Protein AF-A0A9X9A0K9-F1 (afdb_monomer_lite)

Organism: Bacillus cereus (NCBI:txid1396)

Structure (mmCIF, N/CA/C/O backbone):
data_AF-A0A9X9A0K9-F1
#
_entry.id   AF-A0A9X9A0K9-F1
#
loop_
_atom_site.group_PDB
_atom_site.id
_atom_site.type_symbol
_atom_site.label_atom_id
_atom_site.label_alt_id
_atom_site.label_comp_id
_atom_site.label_asym_id
_atom_site.label_entity_id
_atom_site.label_seq_id
_atom_site.pdbx_PDB_ins_code
_atom_site.Cartn_x
_atom_site.Cartn_y
_atom_site.Cartn_z
_atom_site.occupancy
_atom_site.B_iso_or_equiv
_atom_site.auth_seq_id
_atom_site.auth_comp_id
_atom_site.auth_asym_id
_atom_site.auth_atom_id
_atom_site.pdbx_PDB_model_num
ATOM 1 N N . TYR A 1 1 ? 0.326 27.226 16.358 1.00 47.94 1 TYR A N 1
ATOM 2 C CA . TYR A 1 1 ? 1.187 26.993 15.183 1.00 47.94 1 TYR A CA 1
ATOM 3 C C . TYR A 1 1 ? 2.414 26.223 15.637 1.00 47.94 1 TYR A C 1
ATOM 5 O O . TYR A 1 1 ? 3.249 26.769 16.343 1.00 47.94 1 TYR A O 1
ATOM 13 N N . ASN A 1 2 ? 2.455 24.931 15.322 1.00 61.28 2 ASN A N 1
ATOM 14 C CA . ASN A 1 2 ? 3.471 23.987 15.779 1.00 61.28 2 ASN A CA 1
ATOM 15 C C . ASN A 1 2 ? 4.661 24.010 14.801 1.00 61.28 2 ASN A C 1
ATOM 17 O O . ASN A 1 2 ? 4.473 23.794 13.608 1.00 61.28 2 ASN A O 1
ATOM 21 N N . GLY A 1 3 ? 5.865 24.341 15.285 1.00 78.88 3 GLY A N 1
ATOM 22 C CA . GLY A 1 3 ? 7.072 24.487 14.455 1.00 78.88 3 GLY A CA 1
ATOM 23 C C . GLY A 1 3 ? 7.501 23.197 13.735 1.00 78.88 3 GLY A C 1
ATOM 24 O O . GLY A 1 3 ? 6.967 22.121 13.995 1.00 78.88 3 GLY A O 1
ATOM 25 N N . LYS A 1 4 ? 8.512 23.285 12.854 1.00 81.75 4 LYS A N 1
ATOM 26 C CA . LYS A 1 4 ? 9.011 22.184 11.990 1.00 81.75 4 LYS A CA 1
ATOM 27 C C . LYS A 1 4 ? 9.225 20.846 12.722 1.00 81.75 4 LYS A C 1
ATOM 29 O O . LYS A 1 4 ? 8.975 19.790 12.150 1.00 81.75 4 LYS A O 1
ATOM 34 N N . LEU A 1 5 ? 9.659 20.890 13.984 1.00 79.06 5 LEU A N 1
ATOM 35 C CA . LEU A 1 5 ? 9.857 19.703 14.820 1.00 79.06 5 LEU A CA 1
ATOM 36 C C . LEU A 1 5 ? 8.538 19.026 15.222 1.00 79.06 5 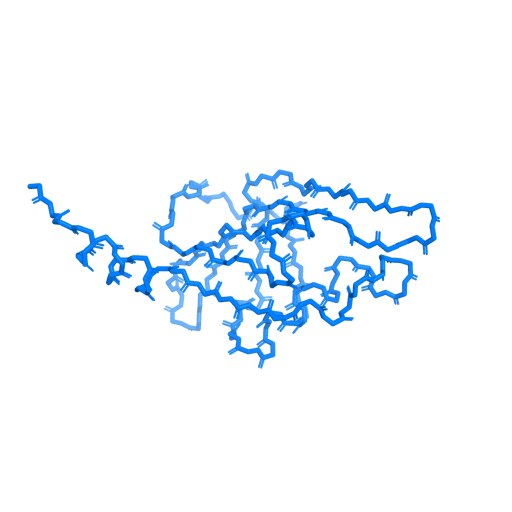LEU A C 1
ATOM 38 O O . LEU A 1 5 ? 8.438 17.807 15.181 1.00 79.06 5 LEU A O 1
ATOM 42 N N . ALA A 1 6 ? 7.515 19.798 15.574 1.00 82.06 6 ALA A N 1
ATOM 43 C CA . ALA A 1 6 ? 6.214 19.249 15.934 1.00 82.06 6 ALA A CA 1
ATOM 44 C C . ALA A 1 6 ? 5.501 18.649 14.711 1.00 82.06 6 ALA A C 1
ATOM 46 O O . ALA A 1 6 ? 4.920 17.577 14.821 1.00 82.06 6 ALA A O 1
ATOM 47 N N . TRP A 1 7 ? 5.647 19.256 13.525 1.00 76.50 7 TRP A N 1
ATOM 48 C CA . TRP A 1 7 ? 5.217 18.623 12.270 1.00 76.50 7 TRP A CA 1
ATOM 49 C C . TRP A 1 7 ? 5.933 17.287 12.017 1.00 76.50 7 TRP A C 1
ATOM 51 O O . TRP A 1 7 ? 5.301 16.318 11.610 1.00 76.50 7 TRP A O 1
ATOM 61 N N . PHE A 1 8 ? 7.236 17.204 12.302 1.00 75.62 8 PHE A N 1
ATOM 62 C CA . PHE A 1 8 ? 7.997 15.962 12.149 1.00 75.62 8 PHE A CA 1
ATOM 63 C C . PHE A 1 8 ? 7.542 14.862 13.124 1.00 75.62 8 PHE A C 1
ATOM 65 O O . PHE A 1 8 ? 7.426 13.707 12.724 1.00 75.62 8 PHE A O 1
ATOM 72 N N . ILE A 1 9 ? 7.240 15.212 14.379 1.00 75.44 9 ILE A N 1
ATOM 73 C CA . ILE A 1 9 ? 6.716 14.268 15.381 1.00 75.44 9 ILE A CA 1
ATOM 74 C C . ILE A 1 9 ? 5.324 13.758 14.983 1.00 75.44 9 ILE A C 1
ATOM 76 O O . ILE A 1 9 ? 5.090 12.551 15.017 1.00 75.44 9 ILE A O 1
ATOM 80 N N . GLU A 1 10 ? 4.423 14.645 14.553 1.00 78.75 10 GLU A N 1
ATOM 81 C CA . GLU A 1 10 ? 3.097 14.261 14.045 1.00 78.75 10 GLU A CA 1
ATOM 82 C C . GLU A 1 10 ? 3.217 13.351 12.816 1.00 78.75 10 GLU A C 1
ATOM 84 O O . GLU A 1 10 ? 2.597 12.289 12.756 1.00 78.75 10 GLU A O 1
ATOM 89 N N . LYS A 1 11 ? 4.106 13.695 11.877 1.00 76.69 11 LYS A N 1
ATOM 90 C CA . LYS A 1 11 ? 4.403 12.853 10.717 1.00 76.69 11 LYS A CA 1
ATOM 91 C C . LYS A 1 11 ? 4.861 11.456 11.142 1.00 76.69 11 LYS A C 1
ATOM 93 O O . LYS A 1 11 ? 4.318 10.469 10.667 1.00 76.69 11 LYS A O 1
ATOM 98 N N . LEU A 1 12 ? 5.809 11.347 12.074 1.00 75.62 12 LEU A N 1
ATOM 99 C CA . LEU A 1 12 ? 6.281 10.052 12.582 1.00 75.62 12 LEU A CA 1
ATOM 100 C C . LEU A 1 12 ? 5.193 9.246 13.297 1.00 75.62 12 LEU A C 1
ATOM 102 O O . LEU A 1 12 ? 5.240 8.016 13.305 1.00 75.62 12 LEU A O 1
ATOM 106 N N . LYS A 1 13 ? 4.215 9.904 13.918 1.00 81.50 13 LYS A N 1
ATOM 107 C CA . LYS A 1 13 ? 3.125 9.221 14.613 1.00 81.50 13 LYS A CA 1
ATOM 108 C C . LYS A 1 13 ? 2.206 8.496 13.627 1.00 81.50 13 LYS A C 1
ATOM 110 O O . LYS A 1 13 ? 1.893 7.326 13.866 1.00 81.50 13 LYS A O 1
ATOM 115 N N . HIS A 1 14 ? 1.888 9.144 12.507 1.00 86.38 14 HIS A N 1
ATOM 116 C CA . HIS A 1 14 ? 0.867 8.705 11.550 1.00 86.38 14 HIS A CA 1
ATOM 117 C C . HIS A 1 14 ? 1.421 8.075 10.258 1.00 86.38 14 HIS A C 1
ATOM 119 O O . HIS A 1 14 ? 0.715 7.307 9.609 1.00 86.38 14 HIS A O 1
ATOM 125 N N . GLU A 1 15 ? 2.681 8.338 9.897 1.00 91.81 15 GLU A N 1
ATOM 126 C CA . GLU A 1 15 ? 3.318 7.838 8.672 1.00 91.81 15 GLU A CA 1
ATOM 127 C C . GLU A 1 15 ? 4.266 6.664 8.952 1.00 91.81 15 GLU A C 1
ATOM 129 O O . GLU A 1 15 ? 5.015 6.643 9.935 1.00 91.81 15 GLU A O 1
ATOM 134 N N . ARG A 1 16 ? 4.254 5.666 8.072 1.00 92.25 16 ARG A N 1
ATOM 135 C CA . ARG A 1 16 ? 5.199 4.546 8.054 1.00 92.25 16 ARG A CA 1
ATOM 136 C C . ARG A 1 16 ? 5.812 4.406 6.665 1.00 92.25 16 ARG A C 1
ATOM 138 O O . ARG A 1 16 ? 5.190 4.766 5.669 1.00 92.25 16 ARG A O 1
ATOM 145 N N . SER A 1 17 ? 7.018 3.841 6.616 1.00 94.62 17 SER A N 1
ATOM 146 C CA . SER A 1 17 ? 7.734 3.573 5.364 1.00 94.62 17 SER A CA 1
ATOM 147 C C . SER A 1 17 ? 8.168 2.112 5.265 1.00 94.62 17 SER A C 1
ATOM 149 O O . SER A 1 17 ? 8.679 1.528 6.236 1.00 94.62 17 SER A O 1
ATOM 151 N N . VAL A 1 18 ? 7.958 1.511 4.095 1.00 96.56 18 VAL A N 1
ATOM 152 C CA . VAL A 1 18 ? 8.249 0.100 3.797 1.00 96.56 18 VAL A CA 1
ATOM 153 C C . VAL A 1 18 ? 8.961 0.009 2.452 1.00 96.56 18 VAL A C 1
ATOM 155 O O . VAL A 1 18 ? 8.537 0.636 1.493 1.00 96.56 18 VAL A O 1
ATOM 158 N N . LYS A 1 19 ? 10.016 -0.802 2.350 1.00 97.06 19 LYS A N 1
ATOM 159 C CA . LYS A 1 19 ? 10.665 -1.064 1.059 1.00 97.06 19 LYS A CA 1
ATOM 160 C C . LYS A 1 19 ? 9.754 -1.887 0.156 1.00 97.06 19 LYS A C 1
ATOM 162 O O . LYS A 1 19 ? 9.308 -2.949 0.583 1.00 97.06 19 LYS A O 1
ATOM 167 N N . LEU A 1 20 ? 9.584 -1.454 -1.090 1.00 97.19 20 LEU A N 1
ATOM 168 C CA . LEU A 1 20 ? 8.927 -2.245 -2.130 1.00 97.19 20 LEU A CA 1
ATOM 169 C C . LEU A 1 20 ? 9.892 -3.320 -2.657 1.00 97.19 20 LEU A C 1
ATOM 171 O O . LEU A 1 20 ? 10.824 -3.012 -3.403 1.00 97.19 20 LEU A O 1
ATOM 175 N N . LYS A 1 21 ? 9.694 -4.578 -2.261 1.00 97.25 21 LYS A N 1
ATOM 176 C CA . LYS A 1 21 ? 10.472 -5.730 -2.745 1.00 97.25 21 LYS A CA 1
ATOM 177 C C . LYS A 1 21 ? 9.803 -6.372 -3.950 1.00 97.25 21 LYS A C 1
ATOM 179 O O . LYS A 1 21 ? 10.486 -6.693 -4.920 1.00 97.25 21 LYS A O 1
ATOM 184 N N . HIS A 1 22 ? 8.482 -6.503 -3.916 1.00 97.50 22 HIS A N 1
ATOM 185 C CA . HIS A 1 22 ? 7.669 -6.987 -5.024 1.00 97.50 22 HIS A CA 1
ATOM 186 C C . HIS A 1 22 ? 7.399 -5.858 -6.023 1.00 97.50 22 HIS A C 1
ATOM 188 O O . HIS A 1 22 ? 6.284 -5.383 -6.204 1.00 97.50 22 HIS A O 1
ATOM 194 N N . ASN A 1 23 ? 8.463 -5.387 -6.673 1.00 97.06 23 ASN A N 1
ATOM 195 C CA . ASN A 1 23 ? 8.431 -4.206 -7.536 1.00 97.06 23 ASN A CA 1
ATOM 196 C C . ASN A 1 23 ? 8.024 -4.487 -8.993 1.00 97.06 23 ASN A C 1
ATOM 198 O O . ASN A 1 23 ? 8.165 -3.602 -9.837 1.00 97.06 23 ASN A O 1
ATOM 202 N N . ASN A 1 24 ? 7.558 -5.697 -9.312 1.00 98.00 24 ASN A N 1
ATOM 203 C CA . ASN A 1 24 ? 7.144 -6.067 -10.662 1.00 98.00 24 ASN A CA 1
ATOM 204 C C . ASN A 1 24 ? 5.740 -6.679 -10.657 1.00 98.00 24 ASN A C 1
ATOM 206 O O . ASN A 1 24 ? 5.525 -7.755 -10.095 1.00 98.00 24 ASN A O 1
ATOM 210 N N . ILE A 1 25 ? 4.806 -6.005 -11.331 1.00 97.31 25 ILE A N 1
ATOM 211 C CA . ILE A 1 25 ? 3.384 -6.354 -11.305 1.00 97.31 25 ILE A CA 1
ATOM 212 C C . ILE A 1 25 ? 3.094 -7.709 -11.955 1.00 97.31 25 ILE A C 1
ATOM 214 O O . ILE A 1 25 ? 2.224 -8.437 -11.492 1.00 97.31 25 ILE A O 1
ATOM 218 N N . TYR A 1 26 ? 3.852 -8.103 -12.979 1.00 97.00 26 TYR A N 1
ATOM 219 C CA . TYR A 1 26 ? 3.634 -9.381 -13.660 1.00 97.00 26 TYR A CA 1
ATOM 220 C C . TYR A 1 26 ? 4.102 -10.586 -12.842 1.00 97.00 26 TYR A C 1
ATOM 222 O O . TYR A 1 26 ? 3.708 -11.710 -13.137 1.00 97.00 26 TYR A O 1
ATOM 230 N N . LYS A 1 27 ? 4.968 -10.369 -11.844 1.00 97.25 27 LYS A N 1
ATOM 231 C CA . LYS A 1 27 ? 5.503 -11.443 -10.996 1.00 97.25 27 LYS A CA 1
ATOM 232 C C . LYS A 1 27 ? 4.690 -11.648 -9.728 1.00 97.25 27 LYS A C 1
ATOM 234 O O . LYS A 1 27 ? 4.507 -12.787 -9.319 1.00 97.25 27 LYS A O 1
ATOM 239 N N . SER A 1 28 ? 4.254 -10.556 -9.107 1.00 95.38 28 SER A N 1
ATOM 240 C CA . SER A 1 28 ? 3.676 -10.588 -7.758 1.00 95.38 28 SER A CA 1
ATOM 241 C C . SER A 1 28 ? 2.283 -9.970 -7.670 1.00 95.38 28 SER A C 1
ATOM 243 O O . SER A 1 28 ? 1.689 -9.974 -6.597 1.00 95.38 28 SER A O 1
ATOM 245 N N . GLY A 1 29 ? 1.762 -9.409 -8.766 1.00 94.31 29 GLY A N 1
ATOM 246 C CA . GLY A 1 29 ? 0.499 -8.682 -8.739 1.00 94.31 29 GLY A CA 1
ATOM 247 C C . GLY A 1 29 ? 0.520 -7.496 -7.769 1.00 94.31 29 GLY A C 1
ATOM 248 O O . GLY A 1 29 ? 1.568 -7.073 -7.276 1.00 94.31 29 GLY A O 1
ATOM 249 N N . VAL A 1 30 ? -0.660 -6.926 -7.523 1.00 92.25 30 VAL A N 1
ATOM 250 C CA . VAL A 1 30 ? -0.833 -5.895 -6.486 1.00 92.25 30 VAL A CA 1
ATOM 251 C C . VAL A 1 30 ? -0.726 -6.488 -5.080 1.00 92.25 30 VAL A C 1
ATOM 253 O O . VAL A 1 30 ? -0.359 -5.786 -4.146 1.00 92.25 30 VAL A O 1
ATOM 256 N N . GLU A 1 31 ? -0.985 -7.788 -4.935 1.00 92.44 31 GLU A N 1
ATOM 257 C CA . GLU A 1 31 ? -0.897 -8.525 -3.674 1.00 92.44 31 GLU A CA 1
ATOM 258 C C . GLU A 1 31 ? 0.499 -8.432 -3.051 1.00 92.44 31 GLU A C 1
ATOM 260 O O . GLU A 1 31 ? 0.621 -8.101 -1.874 1.00 92.44 31 GLU A O 1
ATOM 265 N N . GLY A 1 32 ? 1.561 -8.568 -3.855 1.00 94.88 32 GLY A N 1
ATOM 266 C CA . GLY A 1 32 ? 2.938 -8.432 -3.373 1.00 94.88 32 GLY A CA 1
ATOM 267 C C . GLY A 1 32 ? 3.242 -7.086 -2.695 1.00 94.88 32 GLY A C 1
ATOM 268 O O . GLY A 1 32 ? 4.104 -7.023 -1.813 1.00 94.88 32 GLY A O 1
ATOM 269 N N . ILE A 1 33 ? 2.518 -6.017 -3.053 1.00 95.06 33 ILE A N 1
ATOM 270 C CA . ILE A 1 33 ? 2.616 -4.708 -2.387 1.00 95.06 33 ILE A CA 1
ATOM 271 C C . ILE A 1 33 ? 2.072 -4.812 -0.958 1.00 95.06 33 ILE A C 1
ATOM 273 O O . ILE A 1 33 ? 2.727 -4.370 -0.011 1.00 95.06 33 ILE A O 1
ATOM 277 N N . PHE A 1 34 ? 0.890 -5.407 -0.790 1.00 94.50 34 PHE A N 1
ATOM 278 C CA . PHE A 1 34 ? 0.276 -5.603 0.522 1.00 94.50 34 PHE A CA 1
ATOM 279 C C . PHE A 1 34 ? 1.076 -6.590 1.375 1.00 94.50 34 PHE A C 1
ATOM 281 O O . PHE A 1 34 ? 1.243 -6.339 2.566 1.00 94.50 34 PHE A O 1
ATOM 288 N N . GLU A 1 35 ? 1.658 -7.637 0.786 1.00 94.88 35 GLU A N 1
ATOM 289 C CA . GLU A 1 35 ? 2.560 -8.562 1.485 1.00 94.88 35 GLU A CA 1
ATOM 290 C C . GLU A 1 35 ? 3.783 -7.851 2.079 1.00 94.88 35 GLU A C 1
ATOM 292 O O . GLU A 1 35 ? 4.135 -8.068 3.245 1.00 94.88 35 GLU A O 1
ATOM 297 N N . ASP A 1 36 ? 4.431 -6.980 1.298 1.00 96.19 36 ASP A N 1
ATOM 298 C CA . ASP A 1 36 ? 5.598 -6.222 1.752 1.00 96.19 36 ASP A CA 1
ATOM 299 C C . ASP A 1 36 ? 5.257 -5.335 2.952 1.00 96.19 36 ASP A C 1
ATOM 301 O O . ASP A 1 36 ? 6.033 -5.253 3.914 1.00 96.19 36 ASP A O 1
ATOM 305 N N . ILE A 1 37 ? 4.079 -4.706 2.917 1.00 95.25 37 ILE A N 1
ATOM 306 C CA . ILE A 1 37 ? 3.558 -3.890 4.015 1.00 95.25 37 ILE A CA 1
ATOM 307 C C . ILE A 1 37 ? 3.246 -4.768 5.223 1.00 95.25 37 ILE A C 1
ATOM 309 O O . ILE A 1 37 ? 3.798 -4.520 6.297 1.00 95.25 37 ILE A O 1
ATOM 313 N N . ASN A 1 38 ? 2.431 -5.809 5.044 1.00 93.50 38 ASN A N 1
ATOM 314 C CA . ASN A 1 38 ? 1.937 -6.688 6.102 1.00 93.50 38 ASN A CA 1
ATOM 315 C C . ASN A 1 38 ? 3.084 -7.360 6.875 1.00 93.50 38 ASN A C 1
ATOM 317 O O . ASN A 1 38 ? 3.042 -7.488 8.098 1.00 93.50 38 ASN A O 1
ATOM 321 N N . LYS A 1 39 ? 4.181 -7.699 6.182 1.00 93.38 39 LYS A N 1
ATOM 322 C CA . LYS A 1 39 ? 5.391 -8.270 6.791 1.00 93.38 39 LYS A CA 1
ATOM 323 C C . LYS A 1 39 ? 6.063 -7.347 7.811 1.00 93.38 39 LYS A C 1
ATOM 325 O O . LYS A 1 39 ? 6.729 -7.836 8.724 1.00 93.38 39 LYS A O 1
ATOM 330 N N . LYS A 1 40 ? 5.954 -6.026 7.644 1.00 92.94 40 LYS A N 1
ATOM 331 C CA . LYS A 1 40 ? 6.551 -5.034 8.555 1.00 92.94 40 LYS A CA 1
ATOM 332 C C . LYS A 1 40 ? 5.520 -4.408 9.496 1.00 92.94 40 LYS A C 1
ATOM 334 O O . LYS A 1 40 ? 5.851 -4.109 10.641 1.00 92.94 40 LYS A O 1
ATOM 339 N N . TYR A 1 41 ? 4.299 -4.209 9.015 1.00 89.81 41 TYR A N 1
ATOM 340 C CA . TYR A 1 41 ? 3.185 -3.599 9.726 1.00 89.81 41 TYR A CA 1
ATOM 341 C C . TYR A 1 41 ? 1.935 -4.446 9.487 1.00 89.81 41 TYR A C 1
ATOM 343 O O . TYR A 1 41 ? 1.340 -4.318 8.418 1.00 89.81 41 TYR A O 1
ATOM 351 N N . PRO A 1 42 ? 1.546 -5.296 10.455 1.00 90.12 42 PRO A N 1
ATOM 352 C CA . PRO A 1 42 ? 0.394 -6.173 10.307 1.00 90.12 42 PRO A CA 1
ATOM 353 C C . PRO A 1 42 ? -0.861 -5.392 9.916 1.00 90.12 42 PRO A C 1
ATOM 355 O O . PRO A 1 42 ? -1.271 -4.472 10.628 1.00 90.12 42 PRO A O 1
ATOM 358 N N . LEU A 1 43 ? -1.439 -5.756 8.776 1.00 92.31 43 LEU A N 1
ATOM 359 C CA . LEU A 1 43 ? -2.681 -5.199 8.263 1.00 92.31 43 LEU A CA 1
ATOM 360 C C . LEU A 1 43 ? -3.880 -6.020 8.776 1.00 92.31 43 LEU A C 1
ATOM 362 O O . LEU A 1 43 ? -3.733 -7.190 9.143 1.00 92.31 43 LEU A O 1
ATOM 366 N N . PRO A 1 44 ? -5.085 -5.430 8.812 1.00 92.31 44 PRO A N 1
ATOM 367 C CA . PRO A 1 44 ? -6.331 -6.160 8.989 1.00 92.31 44 PRO A CA 1
ATOM 368 C C . PRO A 1 44 ? -6.458 -7.334 8.016 1.00 92.31 44 PRO A C 1
ATOM 370 O O . PRO A 1 44 ? -6.132 -7.203 6.841 1.00 92.31 44 PRO A O 1
ATOM 373 N N . LYS A 1 45 ? -7.028 -8.451 8.488 1.00 89.00 45 LYS A N 1
ATOM 374 C CA . LYS A 1 45 ? -7.302 -9.638 7.650 1.00 89.00 45 LYS A CA 1
ATOM 375 C C . LYS A 1 45 ? -8.221 -9.346 6.462 1.00 89.00 45 LYS A C 1
ATOM 377 O O . LYS A 1 45 ? -8.199 -10.055 5.470 1.00 89.00 45 LYS A O 1
ATOM 382 N N . LYS A 1 46 ? -9.089 -8.345 6.602 1.00 91.62 46 LYS A N 1
ATOM 383 C CA . LYS A 1 46 ? -9.971 -7.869 5.540 1.00 91.62 46 LYS A CA 1
ATOM 384 C C . LYS A 1 46 ? -9.755 -6.380 5.371 1.00 91.62 46 LYS A C 1
ATOM 386 O O . LYS A 1 46 ? -9.937 -5.628 6.334 1.00 91.62 46 LYS A O 1
ATOM 391 N N . LEU A 1 47 ? -9.392 -5.984 4.160 1.00 93.62 47 LEU A N 1
ATOM 392 C CA . LEU A 1 47 ? -9.336 -4.593 3.745 1.00 93.62 47 LEU A CA 1
ATOM 393 C C . LEU A 1 47 ? -10.404 -4.346 2.686 1.00 93.62 47 LEU A C 1
ATOM 395 O O . LEU A 1 47 ? -10.809 -5.254 1.978 1.00 93.62 47 LEU A O 1
ATOM 399 N N . TYR A 1 48 ? -10.863 -3.113 2.581 1.00 93.44 48 TYR A N 1
ATOM 400 C CA . TYR A 1 48 ? -11.828 -2.685 1.584 1.00 93.44 48 TYR A CA 1
ATOM 401 C C . TYR A 1 48 ? -11.293 -1.429 0.914 1.00 93.44 48 TYR A C 1
ATOM 403 O O . TYR A 1 48 ? -10.735 -0.553 1.583 1.00 93.44 48 TYR A O 1
ATOM 411 N N . MET A 1 49 ? -11.463 -1.339 -0.401 1.00 92.94 49 MET A N 1
ATOM 412 C CA . MET A 1 49 ? -11.125 -0.144 -1.165 1.00 92.94 49 MET A CA 1
ATOM 413 C C . MET A 1 49 ? -12.062 1.004 -0.767 1.00 92.94 49 MET A C 1
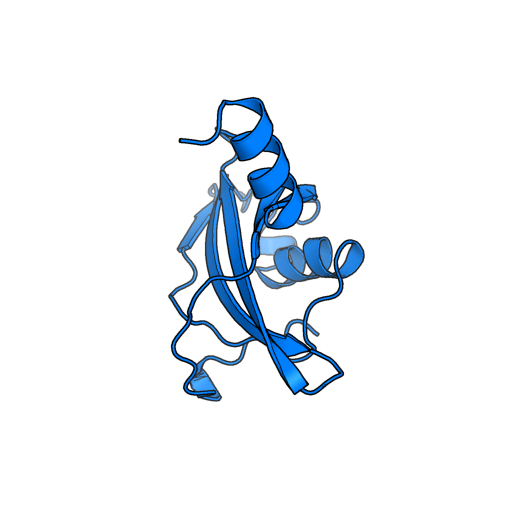ATOM 415 O O . MET A 1 49 ? -13.280 0.898 -0.901 1.00 92.94 49 MET A O 1
ATOM 419 N N . ALA A 1 50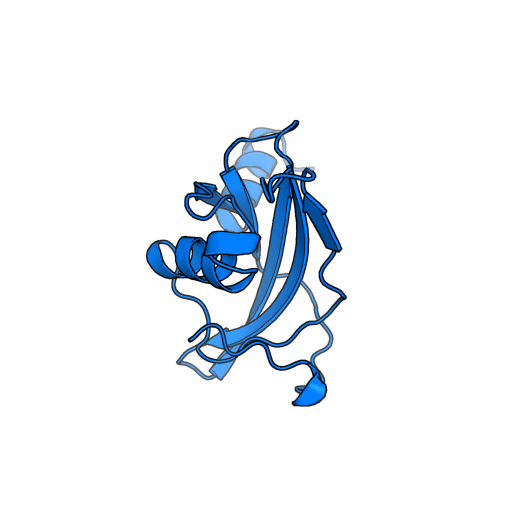 ? -11.512 2.114 -0.273 1.00 93.00 50 ALA A N 1
ATOM 420 C CA . ALA A 1 50 ? -12.254 3.371 -0.140 1.00 93.00 50 ALA A CA 1
ATOM 421 C C . ALA A 1 50 ? -12.252 4.158 -1.457 1.00 93.00 50 ALA A C 1
ATOM 423 O O . ALA A 1 50 ? -13.214 4.860 -1.763 1.00 93.00 50 ALA A O 1
ATOM 424 N N . THR A 1 51 ? -11.173 4.028 -2.229 1.00 90.25 51 THR A N 1
ATOM 425 C CA . THR A 1 51 ? -10.992 4.627 -3.554 1.00 90.25 51 THR A CA 1
ATOM 426 C C . THR A 1 51 ? -10.445 3.589 -4.525 1.00 90.25 51 THR A C 1
ATOM 428 O O . THR A 1 51 ? -10.057 2.495 -4.119 1.00 90.25 51 THR A O 1
ATOM 431 N N . ASP A 1 52 ? -10.357 3.957 -5.799 1.00 91.44 52 ASP A N 1
ATOM 432 C CA . ASP A 1 52 ? -9.699 3.137 -6.812 1.00 91.44 52 ASP A CA 1
ATOM 433 C C . ASP A 1 52 ? -8.210 2.899 -6.488 1.00 91.44 52 ASP A C 1
ATOM 435 O O . ASP A 1 52 ? -7.609 3.560 -5.630 1.00 91.44 52 ASP A O 1
ATOM 439 N N . PHE A 1 53 ? -7.623 1.919 -7.178 1.00 93.25 53 PHE A N 1
ATOM 440 C CA . PHE A 1 53 ? -6.195 1.627 -7.128 1.00 93.25 53 PHE A CA 1
ATOM 441 C C . PHE A 1 53 ? -5.527 2.162 -8.393 1.00 93.25 53 PHE A C 1
ATOM 443 O O . PHE A 1 53 ? -5.606 1.549 -9.461 1.00 93.25 53 PHE A O 1
ATOM 450 N N . ASP A 1 54 ? -4.821 3.280 -8.264 1.00 96.44 54 ASP A N 1
ATOM 451 C CA . ASP A 1 54 ? -4.047 3.843 -9.361 1.00 96.44 54 ASP A CA 1
ATOM 452 C C . ASP A 1 54 ? -2.680 3.161 -9.422 1.00 96.44 54 ASP A C 1
ATOM 454 O O . ASP A 1 54 ? -1.917 3.188 -8.458 1.00 96.44 54 ASP A O 1
ATOM 458 N N . LEU A 1 55 ? -2.335 2.562 -10.566 1.00 97.25 55 LEU A N 1
ATOM 459 C CA . LEU A 1 55 ? -1.061 1.869 -10.771 1.00 97.25 55 LEU A CA 1
ATOM 460 C C . LEU A 1 55 ? -0.387 2.323 -12.065 1.00 97.25 55 LEU A C 1
ATOM 462 O O . LEU A 1 55 ? -0.957 2.243 -13.149 1.00 97.25 55 LEU A O 1
ATOM 466 N N . THR A 1 56 ? 0.877 2.729 -11.968 1.00 98.12 56 THR A N 1
ATOM 467 C CA . THR A 1 56 ? 1.728 3.039 -13.123 1.00 98.12 56 THR A CA 1
ATOM 468 C C . THR A 1 56 ? 2.960 2.142 -13.133 1.00 98.12 56 THR A C 1
ATOM 470 O O . THR A 1 56 ? 3.734 2.095 -12.171 1.00 98.12 56 THR A O 1
ATOM 473 N N . PHE A 1 57 ? 3.203 1.477 -14.258 1.00 98.38 57 PHE A N 1
ATOM 474 C CA . PHE A 1 57 ? 4.323 0.560 -14.444 1.00 98.38 57 PHE A CA 1
ATOM 475 C C . PHE A 1 57 ? 4.908 0.680 -15.855 1.00 98.38 57 PHE A C 1
ATOM 477 O O . PHE A 1 57 ? 4.264 1.171 -16.782 1.00 98.38 57 PHE A O 1
ATOM 484 N N . HIS A 1 58 ? 6.165 0.276 -16.005 1.00 98.38 58 HIS A N 1
ATOM 485 C CA . HIS A 1 58 ? 6.818 0.163 -17.306 1.00 98.38 58 HIS A CA 1
ATOM 486 C C . HIS A 1 58 ? 6.323 -1.070 -18.066 1.00 98.38 58 HIS A C 1
ATOM 488 O O . HIS A 1 58 ? 5.746 -1.981 -17.484 1.00 98.38 58 HIS A O 1
ATOM 494 N N . SER A 1 59 ? 6.591 -1.139 -19.371 1.00 98.06 59 SER A N 1
ATOM 495 C CA . SER A 1 59 ? 6.177 -2.273 -20.210 1.00 98.06 59 SER A CA 1
ATOM 496 C C . SER A 1 59 ? 6.709 -3.627 -19.728 1.00 98.06 59 SER A C 1
ATOM 498 O O . SER A 1 59 ? 6.062 -4.643 -19.962 1.00 98.06 59 SER A O 1
ATOM 500 N N . ASP A 1 60 ? 7.845 -3.642 -19.025 1.00 98.06 60 ASP A N 1
ATOM 501 C CA . ASP A 1 60 ? 8.456 -4.826 -18.407 1.00 98.06 60 ASP A CA 1
ATOM 502 C C . ASP A 1 60 ? 7.812 -5.239 -17.065 1.00 98.06 60 ASP A C 1
ATOM 504 O O . ASP A 1 60 ? 8.242 -6.206 -16.432 1.00 98.06 60 ASP A O 1
ATOM 508 N N . GLY A 1 61 ? 6.787 -4.510 -16.619 1.00 98.00 61 GLY A N 1
ATOM 509 C CA . GLY A 1 61 ? 6.064 -4.747 -15.374 1.00 98.00 61 GLY A CA 1
ATOM 510 C C . GLY A 1 61 ? 6.650 -4.027 -14.162 1.00 98.00 61 GLY A C 1
ATOM 511 O O . GLY A 1 61 ? 6.069 -4.105 -13.082 1.00 98.00 61 GLY A O 1
ATOM 512 N N . THR A 1 62 ? 7.778 -3.323 -14.293 1.00 98.31 62 THR A N 1
ATOM 513 C CA . THR A 1 62 ? 8.392 -2.604 -13.171 1.00 98.31 62 THR A CA 1
ATOM 514 C C . THR A 1 62 ? 7.476 -1.481 -12.695 1.00 98.31 62 THR A C 1
ATOM 516 O O . THR A 1 62 ? 7.189 -0.539 -13.436 1.00 98.31 62 THR A O 1
ATOM 519 N N . ILE A 1 63 ? 7.046 -1.559 -11.439 1.00 98.44 63 ILE A N 1
ATOM 520 C CA . ILE A 1 63 ? 6.181 -0.578 -10.788 1.00 98.44 63 ILE A CA 1
ATOM 521 C C . ILE A 1 63 ? 6.952 0.735 -10.619 1.00 98.44 63 ILE A C 1
ATOM 523 O O . ILE A 1 63 ? 8.101 0.763 -10.174 1.00 98.44 63 ILE A O 1
ATOM 527 N N . THR A 1 64 ? 6.310 1.844 -10.980 1.00 98.38 64 THR A N 1
ATOM 528 C CA . THR A 1 64 ? 6.905 3.190 -10.914 1.00 98.38 64 THR A CA 1
ATOM 529 C C . THR A 1 64 ? 6.155 4.113 -9.968 1.00 98.38 64 THR A C 1
ATOM 531 O O . THR A 1 64 ? 6.780 4.958 -9.323 1.00 98.38 64 THR A O 1
ATOM 534 N N . ALA A 1 65 ? 4.839 3.942 -9.859 1.00 98.44 65 ALA A N 1
ATOM 535 C CA . ALA A 1 65 ? 4.011 4.631 -8.890 1.00 98.44 65 ALA A CA 1
ATOM 536 C C . ALA A 1 65 ? 2.724 3.846 -8.627 1.00 98.44 65 ALA A C 1
ATOM 538 O O . ALA A 1 65 ? 2.245 3.140 -9.515 1.00 98.44 65 ALA A O 1
ATOM 539 N N . PHE A 1 66 ? 2.171 4.008 -7.433 1.00 97.88 66 PHE A N 1
ATOM 540 C CA . PHE A 1 66 ? 0.791 3.647 -7.135 1.00 97.88 66 PHE A CA 1
ATOM 541 C C . PHE A 1 66 ? 0.231 4.521 -6.015 1.00 97.88 66 PHE A C 1
ATOM 543 O O . PHE A 1 66 ? 1.001 5.091 -5.236 1.00 97.88 66 PHE A O 1
ATOM 550 N N . ASP A 1 67 ? -1.091 4.611 -5.944 1.00 96.88 67 ASP A N 1
ATOM 551 C CA . ASP A 1 67 ? -1.831 5.279 -4.875 1.00 96.88 67 ASP A CA 1
ATOM 552 C C . ASP A 1 67 ? -3.156 4.547 -4.638 1.00 96.88 67 ASP A C 1
ATOM 554 O O . ASP A 1 67 ? -3.832 4.144 -5.586 1.00 96.88 67 ASP A O 1
ATOM 558 N N . THR A 1 68 ? -3.496 4.309 -3.375 1.00 95.19 68 THR A N 1
ATOM 559 C CA . THR A 1 68 ? -4.783 3.726 -2.996 1.00 95.19 68 THR A CA 1
ATOM 560 C C . THR A 1 68 ? -5.135 4.085 -1.560 1.00 95.19 68 THR A C 1
ATOM 562 O O . THR A 1 68 ? -4.257 4.258 -0.706 1.00 95.19 68 THR A O 1
ATOM 565 N N . PHE A 1 69 ? -6.432 4.153 -1.273 1.00 95.12 69 PHE A N 1
ATOM 566 C CA . PHE A 1 69 ? -6.954 4.324 0.071 1.00 95.12 69 PHE A CA 1
ATOM 567 C C . PHE A 1 69 ? -7.798 3.113 0.462 1.00 95.12 69 PHE A C 1
ATOM 569 O O . PHE A 1 69 ? -8.784 2.788 -0.200 1.00 95.12 69 PHE A O 1
ATOM 576 N N . VAL A 1 70 ? -7.413 2.452 1.553 1.00 94.69 70 VAL A N 1
ATOM 577 C CA . VAL A 1 70 ? -8.069 1.236 2.051 1.00 94.69 70 VAL A CA 1
ATOM 578 C C . VAL A 1 70 ? -8.410 1.348 3.530 1.00 94.69 70 VAL A C 1
ATOM 580 O O . VAL A 1 70 ? -7.775 2.094 4.280 1.00 94.69 70 VAL A O 1
ATOM 583 N N . TYR A 1 71 ? -9.400 0.582 3.972 1.00 94.94 71 TYR A N 1
ATOM 584 C CA . TYR A 1 71 ? -9.804 0.514 5.374 1.00 94.94 71 TYR A CA 1
ATOM 585 C C . TYR A 1 71 ? -10.159 -0.908 5.793 1.00 94.94 71 TYR A C 1
ATOM 587 O O . TYR A 1 71 ? -10.498 -1.750 4.969 1.00 94.94 71 TYR A O 1
ATOM 595 N N . GLY A 1 72 ? -10.086 -1.188 7.087 1.00 93.81 72 GLY A N 1
ATOM 596 C CA . GLY A 1 72 ? -10.454 -2.484 7.641 1.00 93.81 72 GLY A CA 1
ATOM 597 C C . GLY A 1 72 ? -10.626 -2.428 9.148 1.00 93.81 72 GLY A C 1
ATOM 598 O O . GLY A 1 72 ? -10.424 -1.392 9.780 1.00 93.81 72 GLY A O 1
ATOM 599 N N . LYS A 1 73 ? -10.997 -3.566 9.736 1.00 93.50 73 LYS A N 1
ATOM 600 C CA . LYS A 1 73 ? -11.111 -3.710 11.191 1.00 93.50 73 LYS A CA 1
ATOM 601 C C . LYS A 1 73 ? -9.932 -4.499 11.729 1.00 93.50 73 LYS A C 1
ATOM 603 O 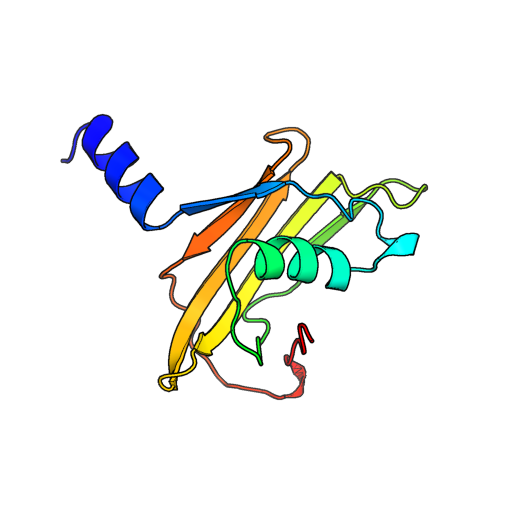O . LYS A 1 73 ? -9.659 -5.605 11.261 1.00 93.50 73 LYS A O 1
ATOM 608 N N . ASN A 1 74 ? -9.250 -3.943 12.721 1.00 90.56 74 ASN A N 1
ATOM 609 C CA . ASN A 1 74 ? -8.195 -4.656 13.426 1.00 90.56 74 ASN A CA 1
ATOM 610 C C . ASN A 1 74 ? -8.768 -5.797 14.295 1.00 90.56 74 ASN A C 1
ATOM 612 O O . ASN A 1 74 ? -9.977 -6.040 14.322 1.00 90.56 74 ASN A O 1
ATOM 616 N N . VAL A 1 75 ? -7.894 -6.514 15.008 1.00 89.00 75 VAL A N 1
ATOM 617 C CA . VAL A 1 75 ? -8.281 -7.671 15.840 1.00 89.00 75 VAL A CA 1
ATOM 618 C C . VAL A 1 75 ? -9.285 -7.330 16.946 1.00 89.00 75 VAL A C 1
ATOM 620 O O . VAL A 1 75 ? -10.070 -8.192 17.328 1.00 89.00 75 VAL A O 1
ATOM 623 N N . ASP A 1 76 ? -9.308 -6.076 17.400 1.00 92.19 76 ASP A N 1
ATOM 624 C CA . ASP A 1 76 ? -10.237 -5.572 18.416 1.00 92.19 76 ASP A CA 1
ATOM 625 C C . ASP A 1 76 ? -11.549 -5.048 17.800 1.00 92.19 76 ASP A C 1
ATOM 627 O O . ASP A 1 76 ? -12.401 -4.493 18.493 1.00 92.19 76 ASP A O 1
ATOM 631 N N . GLY A 1 77 ? -11.720 -5.181 16.481 1.00 90.75 77 GLY A N 1
ATOM 632 C CA . GLY A 1 77 ? -12.881 -4.684 15.744 1.00 90.75 77 GLY A CA 1
ATOM 633 C C . GLY A 1 77 ? -12.870 -3.173 15.498 1.00 90.75 77 GLY A C 1
ATOM 634 O O . GLY A 1 77 ? -13.853 -2.641 14.976 1.00 90.75 77 GLY A O 1
ATOM 635 N N . LYS A 1 78 ? -11.783 -2.475 15.848 1.00 91.69 78 LYS A N 1
ATOM 636 C CA . LYS A 1 78 ? -11.636 -1.035 15.626 1.00 91.69 78 LYS A CA 1
ATOM 637 C C . LYS A 1 78 ? -11.255 -0.762 14.175 1.00 91.69 78 LYS A C 1
ATOM 639 O O . LYS A 1 78 ? -10.397 -1.438 13.609 1.00 91.69 78 LYS A O 1
ATOM 644 N N . GLU A 1 79 ? -11.885 0.255 13.601 1.00 92.88 79 GLU A N 1
ATOM 645 C CA . GLU A 1 79 ? -11.572 0.726 12.258 1.00 92.88 79 GLU A CA 1
ATOM 646 C C . GLU A 1 79 ? -10.171 1.330 12.174 1.00 92.88 79 GLU A C 1
ATOM 648 O O . GLU A 1 79 ? -9.769 2.146 13.009 1.00 92.88 79 GLU A O 1
ATOM 653 N N . GLU A 1 80 ? -9.456 0.941 11.127 1.00 93.12 80 GLU A N 1
ATOM 654 C CA . GLU A 1 80 ? -8.193 1.526 10.719 1.00 93.12 80 GLU A CA 1
ATOM 655 C C . GLU A 1 80 ? -8.223 1.824 9.219 1.00 93.12 80 GLU A C 1
ATOM 657 O O . GLU A 1 80 ? -8.756 1.053 8.421 1.00 93.12 80 GLU A O 1
ATOM 662 N N . THR A 1 81 ? -7.621 2.946 8.840 1.00 94.56 81 THR A N 1
ATOM 663 C CA . THR A 1 81 ? -7.528 3.410 7.452 1.00 94.56 81 THR A CA 1
ATOM 664 C C . THR A 1 81 ? -6.071 3.571 7.050 1.00 94.56 81 THR A C 1
ATOM 666 O O . THR A 1 81 ? -5.252 3.983 7.881 1.00 94.56 81 THR A O 1
ATOM 669 N N . TYR A 1 82 ? -5.771 3.360 5.775 1.00 94.88 82 TYR A N 1
ATOM 670 C CA . TYR A 1 82 ? -4.422 3.431 5.234 1.00 94.88 82 TYR A CA 1
ATOM 671 C C . TYR A 1 82 ? -4.453 4.089 3.858 1.00 94.88 82 TYR A C 1
ATOM 673 O O . TYR A 1 82 ? -5.010 3.533 2.914 1.00 94.88 82 TYR A O 1
ATOM 681 N N . LEU A 1 83 ? -3.834 5.262 3.740 1.00 95.75 83 LEU A N 1
ATOM 682 C CA . LEU A 1 83 ? -3.465 5.834 2.448 1.00 95.75 83 LEU A CA 1
ATOM 683 C C . LEU A 1 83 ? -2.079 5.309 2.093 1.00 95.75 83 LEU A C 1
ATOM 685 O O . LEU A 1 83 ? -1.101 5.608 2.784 1.00 95.75 83 LEU A O 1
ATOM 689 N N . ILE A 1 84 ? -2.013 4.487 1.054 1.00 96.12 84 ILE A N 1
ATOM 690 C CA . ILE A 1 84 ? -0.814 3.766 0.651 1.00 96.12 84 ILE A CA 1
ATOM 691 C C . ILE A 1 84 ? -0.377 4.315 -0.698 1.00 96.12 84 ILE A C 1
ATOM 693 O O . ILE A 1 84 ? -1.117 4.255 -1.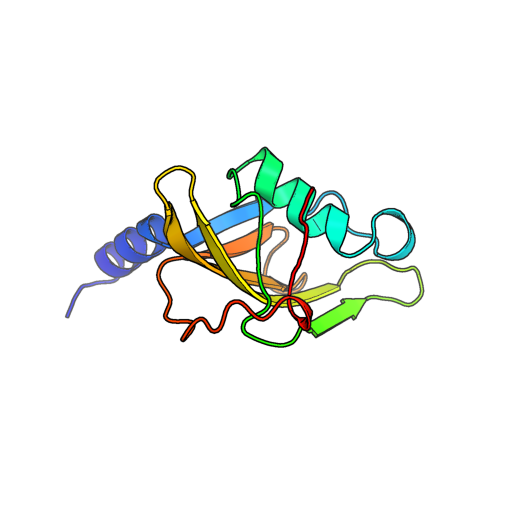674 1.00 96.12 84 ILE A O 1
ATOM 697 N N . SER A 1 85 ? 0.843 4.833 -0.752 1.00 97.50 85 SER A N 1
ATOM 698 C CA . SER A 1 85 ? 1.370 5.456 -1.958 1.00 97.50 85 SER A CA 1
ATOM 699 C C . SER A 1 85 ? 2.830 5.105 -2.186 1.00 97.50 85 SER A C 1
ATOM 701 O O . SER A 1 85 ? 3.605 4.869 -1.258 1.00 97.50 85 SER A O 1
ATOM 703 N N . TYR A 1 86 ? 3.226 5.099 -3.449 1.00 98.19 86 TYR A N 1
ATOM 704 C CA . TYR A 1 86 ? 4.603 4.932 -3.874 1.00 98.19 86 TYR A CA 1
ATOM 705 C C . TYR A 1 86 ? 4.853 5.779 -5.111 1.00 98.19 86 TYR A C 1
ATOM 707 O O . TYR A 1 86 ? 4.026 5.862 -6.017 1.00 98.19 86 TYR A O 1
ATOM 715 N N . ASN A 1 87 ? 6.027 6.399 -5.175 1.00 97.81 87 ASN A N 1
ATOM 716 C CA . ASN A 1 87 ? 6.482 7.082 -6.373 1.00 97.81 87 ASN A CA 1
ATOM 717 C C . ASN A 1 87 ? 8.003 7.013 -6.441 1.00 97.81 87 ASN A C 1
ATOM 719 O O . ASN A 1 87 ? 8.692 7.709 -5.691 1.00 97.81 87 ASN A O 1
ATOM 723 N N . LYS A 1 88 ? 8.515 6.237 -7.398 1.00 96.88 88 LYS A N 1
ATOM 724 C CA . LYS A 1 88 ? 9.948 5.989 -7.597 1.00 96.88 88 LYS A CA 1
ATOM 725 C C . LYS A 1 88 ? 10.773 7.266 -7.788 1.00 96.88 88 LYS A C 1
ATOM 727 O O . LYS A 1 88 ? 11.962 7.278 -7.492 1.00 96.88 88 LYS A O 1
ATOM 732 N N . LYS A 1 89 ? 10.165 8.357 -8.274 1.00 96.69 89 LYS A N 1
ATOM 733 C CA . LYS A 1 89 ? 10.845 9.657 -8.430 1.00 96.69 89 LYS A CA 1
ATOM 734 C C . LYS A 1 89 ? 11.019 10.404 -7.104 1.00 96.69 89 LYS A C 1
ATOM 736 O O . LYS A 1 89 ? 11.830 11.320 -7.040 1.00 96.69 89 LYS A O 1
ATOM 741 N N . LYS A 1 90 ? 10.229 10.065 -6.079 1.00 95.44 90 LYS A N 1
ATOM 742 C CA . LYS A 1 90 ? 10.229 10.718 -4.761 1.00 95.44 90 LYS A CA 1
ATOM 743 C C . LYS A 1 90 ? 10.926 9.879 -3.687 1.00 95.44 90 LYS A C 1
ATOM 745 O O . LYS A 1 90 ? 11.559 10.454 -2.810 1.00 95.44 90 LYS A O 1
ATOM 750 N N . SER A 1 91 ? 10.772 8.555 -3.728 1.00 94.56 91 SER A N 1
ATOM 751 C CA . SER A 1 91 ? 11.261 7.630 -2.700 1.00 94.56 91 SER A CA 1
ATOM 752 C C . SER A 1 91 ? 11.406 6.208 -3.255 1.00 94.56 91 SER A C 1
ATOM 754 O O . SER A 1 91 ? 10.684 5.816 -4.172 1.00 94.56 91 SER A O 1
ATOM 756 N N . GLU A 1 92 ? 12.311 5.419 -2.670 1.00 94.56 92 GLU A N 1
ATOM 757 C CA . GLU A 1 92 ? 12.386 3.964 -2.889 1.00 94.56 92 GLU A CA 1
ATOM 758 C C . GLU A 1 92 ? 11.387 3.181 -2.018 1.00 94.56 92 GLU A C 1
ATOM 760 O O . GLU A 1 92 ? 11.100 2.016 -2.295 1.00 94.56 92 GLU A O 1
ATOM 765 N N . ASP A 1 93 ? 10.833 3.834 -0.996 1.00 97.25 93 ASP A N 1
ATOM 766 C CA . ASP A 1 93 ? 9.911 3.242 -0.034 1.00 97.25 93 ASP A CA 1
ATOM 767 C C . ASP A 1 93 ? 8.454 3.607 -0.344 1.00 97.25 93 ASP A C 1
ATOM 769 O O . ASP A 1 93 ? 8.145 4.727 -0.761 1.00 97.25 93 ASP A O 1
ATOM 773 N N . ILE A 1 94 ? 7.563 2.660 -0.061 1.00 97.69 94 ILE A N 1
ATOM 774 C CA . ILE A 1 94 ? 6.121 2.839 0.085 1.00 97.69 94 ILE A CA 1
ATOM 775 C C . ILE A 1 94 ? 5.866 3.717 1.311 1.00 97.69 94 ILE A C 1
ATOM 777 O O . ILE A 1 94 ? 6.403 3.450 2.391 1.00 97.69 94 ILE A O 1
ATOM 781 N N . THR A 1 95 ? 5.013 4.722 1.159 1.00 97.06 95 THR A N 1
ATOM 782 C CA . THR A 1 95 ? 4.504 5.567 2.237 1.00 97.06 95 THR A CA 1
ATOM 783 C C . THR A 1 95 ? 3.109 5.101 2.636 1.00 97.06 95 THR A C 1
ATOM 785 O O . THR A 1 95 ? 2.237 4.940 1.787 1.00 97.06 95 THR A O 1
ATOM 788 N N . ILE A 1 96 ? 2.893 4.914 3.937 1.00 96.06 96 ILE A N 1
ATOM 789 C CA . ILE A 1 96 ? 1.604 4.522 4.515 1.00 96.06 96 ILE A CA 1
ATOM 790 C C . ILE A 1 96 ? 1.205 5.589 5.528 1.00 96.06 96 ILE A C 1
ATOM 792 O O . ILE A 1 96 ? 1.897 5.763 6.532 1.00 96.06 96 ILE A O 1
ATOM 796 N N . ILE A 1 97 ? 0.100 6.285 5.287 1.00 94.06 97 ILE A N 1
ATOM 797 C CA . ILE A 1 97 ? -0.463 7.279 6.206 1.00 94.06 97 ILE A CA 1
ATOM 798 C C . ILE A 1 97 ? -1.715 6.688 6.851 1.00 94.06 97 ILE A C 1
ATOM 800 O O . ILE A 1 97 ? -2.601 6.191 6.158 1.00 94.06 97 ILE A O 1
ATOM 804 N N . ARG A 1 98 ? -1.774 6.728 8.182 1.00 91.56 98 ARG A N 1
ATOM 805 C CA . ARG A 1 98 ? -2.889 6.216 8.991 1.00 91.56 98 ARG A CA 1
ATOM 806 C C . ARG A 1 98 ? -3.802 7.344 9.473 1.00 91.56 98 ARG A C 1
ATOM 808 O O . ARG A 1 98 ? -3.453 8.516 9.367 1.00 91.56 98 ARG A O 1
ATOM 815 N N . ASP A 1 99 ? -4.933 6.953 10.058 1.00 83.44 99 ASP A N 1
ATOM 816 C CA . ASP A 1 99 ? -5.879 7.834 10.763 1.00 83.44 99 ASP A CA 1
ATOM 817 C C . ASP A 1 99 ? -6.590 8.869 9.863 1.00 83.44 99 ASP A C 1
ATOM 819 O O . ASP A 1 99 ? -6.856 10.001 10.268 1.00 83.44 99 ASP A O 1
ATOM 823 N N . GLY A 1 100 ? -6.909 8.469 8.630 1.00 80.62 100 GLY A N 1
ATOM 824 C CA . GLY A 1 100 ? -7.832 9.182 7.748 1.00 80.62 100 GLY A CA 1
ATOM 825 C C . GLY A 1 100 ? -9.299 8.841 8.039 1.00 80.62 100 GLY A C 1
ATOM 826 O O . GLY A 1 100 ? -9.617 8.071 8.942 1.00 80.62 100 GLY A O 1
ATOM 827 N N . TYR A 1 101 ? -10.211 9.409 7.247 1.00 82.12 101 TYR A N 1
ATOM 828 C CA . TYR A 1 101 ? -11.646 9.122 7.325 1.00 82.12 101 TYR A CA 1
ATOM 829 C C . TYR A 1 101 ? -12.140 8.552 5.994 1.00 82.12 101 TYR A C 1
ATOM 831 O O . TYR A 1 101 ? -12.031 9.220 4.968 1.00 82.12 101 TYR A O 1
ATOM 839 N N . ALA A 1 102 ? -12.659 7.320 6.018 1.00 79.06 102 ALA A N 1
ATOM 840 C CA . ALA A 1 102 ? -13.018 6.559 4.816 1.00 79.06 102 ALA A CA 1
ATOM 841 C C . ALA A 1 102 ? -14.527 6.438 4.546 1.00 79.06 102 ALA A C 1
ATOM 843 O O . ALA A 1 102 ? -14.894 5.978 3.472 1.00 79.06 102 ALA A O 1
ATOM 844 N N . ASN A 1 103 ? -15.391 6.853 5.484 1.00 84.94 103 ASN A N 1
ATOM 845 C CA . ASN A 1 103 ? -16.847 6.640 5.426 1.00 84.94 103 ASN A CA 1
ATOM 846 C C . ASN A 1 103 ? -17.223 5.201 4.984 1.00 84.94 103 ASN A C 1
ATOM 848 O O . ASN A 1 103 ? -17.760 5.002 3.892 1.00 84.94 103 ASN A O 1
ATOM 852 N N . PRO A 1 104 ? -16.885 4.198 5.807 1.00 85.19 104 PRO A N 1
ATOM 853 C CA . PRO A 1 104 ? -16.930 2.781 5.450 1.00 85.19 104 PRO A CA 1
ATOM 854 C C . PRO A 1 104 ? -18.354 2.283 5.138 1.00 85.19 104 PRO A C 1
ATOM 856 O O . PRO A 1 104 ? -19.284 2.507 5.913 1.00 85.19 104 PRO A O 1
ATOM 859 N N . ASP A 1 105 ? -18.517 1.533 4.049 1.00 89.19 105 ASP A N 1
ATOM 860 C CA . ASP A 1 105 ? -19.765 0.831 3.704 1.00 89.19 105 ASP A CA 1
ATOM 861 C C . ASP A 1 105 ? -19.645 -0.699 3.815 1.00 89.19 105 ASP A C 1
ATOM 863 O O . ASP A 1 105 ? -20.664 -1.385 3.849 1.00 89.19 105 ASP A O 1
ATOM 867 N N . TYR A 1 106 ? -18.414 -1.219 3.930 1.00 87.50 106 TYR A N 1
ATOM 868 C CA . TYR A 1 106 ? -18.091 -2.648 3.985 1.00 87.50 106 TYR A CA 1
ATOM 869 C C . TYR A 1 106 ? -18.756 -3.449 2.850 1.00 87.50 106 TYR A C 1
ATOM 871 O O . TYR A 1 106 ? -19.220 -4.567 3.065 1.00 87.50 106 TYR A O 1
ATOM 879 N N . ASN A 1 107 ? -18.818 -2.870 1.643 1.00 89.81 107 ASN A N 1
ATOM 880 C CA . ASN A 1 107 ? -19.294 -3.579 0.458 1.00 89.81 107 ASN A CA 1
ATOM 881 C C . ASN A 1 107 ? -18.277 -4.656 0.036 1.00 89.81 107 ASN A C 1
ATOM 883 O O . ASN A 1 107 ? -17.132 -4.329 -0.278 1.00 89.81 107 ASN A O 1
ATOM 887 N N . ASP A 1 108 ? -18.707 -5.919 -0.023 1.00 90.12 108 ASP A N 1
ATOM 888 C CA . ASP A 1 108 ? -17.870 -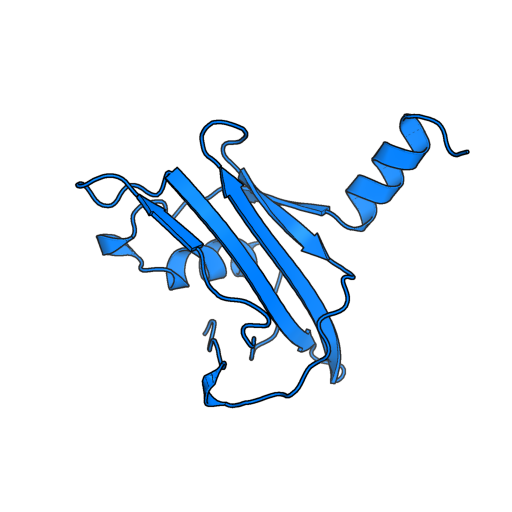7.056 -0.425 1.00 90.12 108 ASP A CA 1
ATOM 889 C C . ASP A 1 108 ? -17.341 -6.940 -1.868 1.00 90.12 108 ASP A C 1
ATOM 891 O O . ASP A 1 108 ? -16.265 -7.457 -2.156 1.00 90.12 108 ASP A O 1
ATOM 895 N N . ASP A 1 109 ? -17.999 -6.176 -2.749 1.00 89.19 109 ASP A N 1
ATOM 896 C CA . ASP A 1 109 ? -17.471 -5.867 -4.091 1.00 89.19 109 ASP A CA 1
ATOM 897 C C . ASP A 1 109 ? -16.147 -5.080 -4.039 1.00 89.19 109 ASP A C 1
ATOM 899 O O . ASP A 1 109 ? -15.393 -5.039 -5.010 1.00 89.19 109 ASP A O 1
ATOM 903 N N . LYS A 1 110 ? -15.869 -4.422 -2.907 1.00 89.25 110 LYS A N 1
ATOM 904 C CA . LYS A 1 110 ? -14.656 -3.633 -2.653 1.00 89.25 110 LYS A CA 1
ATOM 905 C C . LYS A 1 110 ? -13.640 -4.387 -1.798 1.00 89.25 110 LYS A C 1
ATOM 907 O O . LYS A 1 110 ? -12.628 -3.794 -1.418 1.00 89.25 110 LYS A O 1
ATOM 912 N N . LEU A 1 111 ? -13.919 -5.643 -1.442 1.00 90.25 111 LEU A N 1
ATOM 913 C CA . LEU A 1 111 ? -13.065 -6.439 -0.573 1.00 90.25 111 LEU A CA 1
ATOM 914 C C . LEU A 1 111 ? -11.721 -6.706 -1.257 1.00 90.25 111 LEU A C 1
ATOM 916 O O . LEU A 1 111 ? -11.632 -7.264 -2.347 1.00 90.25 111 LEU A O 1
ATOM 920 N N . VAL A 1 112 ? -10.665 -6.323 -0.556 1.00 82.12 112 VAL A N 1
ATOM 921 C CA . VAL A 1 112 ? -9.290 -6.724 -0.806 1.00 82.12 112 VAL A CA 1
ATOM 922 C C . VAL A 1 112 ? -8.990 -7.766 0.253 1.00 82.12 112 VAL A C 1
ATOM 924 O O . VAL A 1 112 ? -8.902 -7.434 1.434 1.00 82.12 112 VAL A O 1
ATOM 927 N N . GLU A 1 113 ? -8.885 -9.028 -0.142 1.00 68.75 113 GLU A N 1
ATOM 928 C CA . GLU A 1 113 ? -8.395 -10.089 0.737 1.00 68.75 113 GLU A CA 1
ATOM 929 C C . GLU A 1 113 ? -6.863 -10.058 0.675 1.00 68.75 113 GLU A C 1
ATOM 931 O O . GLU A 1 113 ? -6.290 -10.582 -0.277 1.00 68.75 113 GLU A O 1
ATOM 936 N N . PRO A 1 114 ? -6.157 -9.408 1.619 1.00 59.00 114 PRO A N 1
ATOM 937 C CA . PRO A 1 114 ? -4.713 -9.218 1.543 1.00 59.00 114 PRO A CA 1
ATOM 938 C C . PRO A 1 114 ? -3.975 -10.443 2.123 1.00 59.00 114 PRO A C 1
ATOM 940 O O . PRO A 1 114 ? -2.912 -10.271 2.722 1.00 59.00 114 PRO A O 1
ATOM 943 N N . LEU A 1 115 ? -4.540 -11.647 1.911 1.00 55.62 115 LEU A N 1
ATOM 944 C CA . LEU A 1 115 ? -4.281 -12.953 2.557 1.00 55.62 115 LEU A CA 1
ATOM 945 C C . LEU A 1 115 ? -5.019 -13.209 3.884 1.00 55.62 115 LEU A C 1
ATOM 947 O O . LEU A 1 115 ? -4.829 -12.452 4.866 1.00 55.62 115 LEU A O 1
#

Foldseek 3Di:
DDDPVVVVVVCVVFKDKFAQPVQFCVPCNCLSVLVRCCVPPNDAQKKFFLDDWDWDADPRRGTAKIWTKIWDADPVRDIKIWTWIDHNVVDSIIMIGIDDDRPDPPDPVRIDRSD

Radius of gyration: 14.74 Å; chains: 1; bounding box: 32×40×39 Å

pLDDT: mean 90.59, std 9.2, range [47.94, 98.44]

Sequence (115 aa):
YNGKLAWFIEKLKHERSVKLKHNNIYKSGVEGIFEDINKKYPLPKKLYMATDFDLTFHSDGTITAFDTFVYGKNVDGKEETYLISYNKKKSEDITIIRDGYANPDYNDDKLVEPL

Secondary structure (DSSP, 8-state):
---HHHHHHHHHHHEEEEE----BHHHHTTHHHHHHHHHHSPPPSSEEESS--EEEE-TT-BEEEEEEEEEEE-TTS-EEEEEEEEETTT-SEEEEEES--------GGGEE---